Protein AF-A0AAN6C9N9-F1 (afdb_monomer_lite)

pLDDT: mean 73.53, std 11.93, range [35.84, 86.31]

Foldseek 3Di:
DDDPDPPPPDDQDLVNLVVVLVVLVVVLVVLVVVLVVLVVVLVVQVVDPDDPVVVVVSVVVNVVSVVVSVVSVVVSVVSVVVSLVNCVVVVPDDVVVSVVVVVVNVVVVVVVVVD

Radius of gyration: 20.54 Å; chains: 1; bounding box: 46×16×74 Å

Organism: Fusarium austroamericanum (NCBI:txid282268)

Structure (mmCIF, N/CA/C/O backbone):
data_AF-A0AAN6C9N9-F1
#
_entry.id   AF-A0AAN6C9N9-F1
#
loop_
_atom_site.group_PDB
_atom_site.id
_atom_site.type_symbol
_atom_site.label_atom_id
_atom_site.label_alt_id
_atom_site.label_comp_id
_atom_site.label_asym_id
_atom_site.label_entity_id
_atom_site.label_seq_id
_atom_site.pdbx_PDB_ins_code
_atom_site.Cartn_x
_atom_site.Cartn_y
_atom_site.Cartn_z
_atom_site.occupancy
_atom_site.B_iso_or_equiv
_atom_site.auth_seq_id
_atom_site.auth_comp_id
_atom_site.auth_asym_id
_atom_site.auth_atom_id
_atom_site.pdbx_PDB_model_num
ATOM 1 N N . MET A 1 1 ? 16.964 -2.676 -47.187 1.00 35.84 1 MET A N 1
ATOM 2 C CA . MET A 1 1 ? 16.474 -1.381 -46.673 1.00 35.84 1 MET A CA 1
ATOM 3 C C . MET A 1 1 ? 15.526 -1.687 -45.523 1.00 35.84 1 MET A C 1
ATOM 5 O O . MET A 1 1 ? 14.400 -2.085 -45.783 1.00 35.84 1 MET A O 1
ATOM 9 N N . ALA A 1 2 ? 16.005 -1.650 -44.278 1.00 37.44 2 ALA A N 1
ATOM 10 C CA . ALA A 1 2 ? 15.152 -1.849 -43.106 1.00 37.44 2 ALA A CA 1
ATOM 11 C C . ALA A 1 2 ? 14.451 -0.521 -42.780 1.00 37.44 2 ALA A C 1
ATOM 13 O O . ALA A 1 2 ? 15.101 0.523 -42.760 1.00 37.44 2 ALA A O 1
ATOM 14 N N . SER A 1 3 ? 13.129 -0.562 -42.614 1.00 37.28 3 SER A N 1
ATOM 15 C CA . SER A 1 3 ? 12.304 0.602 -42.273 1.00 37.28 3 SER A CA 1
ATOM 16 C C . SER A 1 3 ? 12.713 1.169 -40.902 1.00 37.28 3 SER A C 1
ATOM 18 O O . SER A 1 3 ? 12.852 0.380 -39.969 1.00 37.28 3 SER A O 1
ATOM 20 N N . PRO A 1 4 ? 12.881 2.496 -40.735 1.00 47.56 4 PRO A N 1
ATOM 21 C CA . PRO A 1 4 ? 13.338 3.103 -39.480 1.00 47.56 4 PRO A CA 1
ATOM 22 C C . PRO A 1 4 ? 12.224 3.301 -38.433 1.00 47.56 4 PRO A C 1
ATOM 24 O O . PRO A 1 4 ? 12.451 3.946 -37.416 1.00 47.56 4 PRO A O 1
ATOM 27 N N . PHE A 1 5 ? 11.030 2.745 -38.652 1.00 46.03 5 PHE A N 1
ATOM 28 C CA . PHE A 1 5 ? 9.903 2.833 -37.721 1.00 46.03 5 PHE A CA 1
ATOM 29 C C . PHE A 1 5 ? 9.314 1.444 -37.467 1.00 46.03 5 PHE A C 1
ATOM 31 O O . PHE A 1 5 ? 8.325 1.051 -38.082 1.00 46.03 5 PHE A O 1
ATOM 38 N N . THR A 1 6 ? 9.943 0.684 -36.573 1.00 45.62 6 THR A N 1
ATOM 39 C CA . THR A 1 6 ? 9.381 -0.560 -36.016 1.00 45.62 6 THR A CA 1
ATOM 40 C C . THR A 1 6 ? 9.429 -0.578 -34.491 1.00 45.62 6 THR A C 1
ATOM 42 O O . THR A 1 6 ? 9.497 -1.650 -33.903 1.00 45.62 6 THR A O 1
ATOM 45 N N . THR A 1 7 ? 9.406 0.577 -33.826 1.00 46.00 7 THR A N 1
ATOM 46 C CA . THR A 1 7 ? 8.984 0.623 -32.422 1.00 46.00 7 THR A CA 1
ATOM 47 C C . THR A 1 7 ? 7.456 0.650 -32.405 1.00 46.00 7 THR A C 1
ATOM 49 O O . THR A 1 7 ? 6.863 1.600 -32.928 1.00 46.00 7 THR A O 1
ATOM 52 N N . PRO A 1 8 ? 6.779 -0.384 -31.880 1.00 46.22 8 PRO A N 1
ATOM 53 C CA . PRO A 1 8 ? 5.330 -0.381 -31.793 1.00 46.22 8 PRO A CA 1
ATOM 54 C C . PRO A 1 8 ? 4.916 0.734 -30.838 1.00 46.22 8 PRO A C 1
ATOM 56 O O . PRO A 1 8 ? 5.290 0.750 -29.664 1.00 46.22 8 PRO A O 1
ATOM 59 N N . VAL A 1 9 ? 4.141 1.690 -31.345 1.00 45.19 9 VAL A N 1
ATOM 60 C CA . VAL A 1 9 ? 3.448 2.675 -30.513 1.00 45.19 9 VAL A CA 1
ATOM 61 C C . VAL A 1 9 ? 2.474 1.892 -29.630 1.00 45.19 9 VAL A C 1
ATOM 63 O O . VAL A 1 9 ? 1.423 1.459 -30.095 1.00 45.19 9 VAL A O 1
ATOM 66 N N . GLY A 1 10 ? 2.874 1.636 -28.383 1.00 51.25 10 GLY A N 1
ATOM 67 C CA . GLY A 1 10 ? 2.132 0.800 -27.438 1.00 51.25 10 GLY A CA 1
ATOM 68 C C . GLY A 1 10 ? 2.987 -0.138 -26.581 1.00 51.25 10 GLY A C 1
ATOM 69 O O . GLY A 1 10 ? 2.455 -0.693 -25.622 1.00 51.25 10 GLY A O 1
ATOM 70 N N . GLU A 1 11 ? 4.282 -0.310 -26.871 1.00 61.00 11 GLU A N 1
ATOM 71 C CA . GLU A 1 11 ? 5.161 -1.104 -26.003 1.00 61.00 11 GLU A CA 1
ATOM 72 C C . GLU A 1 11 ? 5.548 -0.322 -24.741 1.00 61.00 11 GLU A C 1
ATOM 74 O O . GLU A 1 11 ? 6.124 0.765 -24.790 1.00 61.00 11 GLU A O 1
ATOM 79 N N . GLU A 1 12 ? 5.182 -0.879 -23.586 1.00 69.56 12 GLU A N 1
ATOM 80 C CA . GLU A 1 12 ? 5.606 -0.398 -22.276 1.00 69.56 12 GLU A CA 1
ATOM 81 C C . GLU A 1 12 ? 7.134 -0.443 -22.174 1.00 69.56 12 GLU A C 1
ATOM 83 O O . GLU A 1 12 ? 7.715 -1.522 -22.227 1.00 69.56 12 GLU A O 1
ATOM 88 N N . THR A 1 13 ? 7.784 0.712 -22.007 1.00 76.62 13 THR A N 1
ATOM 89 C CA . THR A 1 13 ? 9.241 0.779 -21.819 1.00 76.62 13 THR A CA 1
ATOM 90 C C . THR A 1 13 ? 9.631 0.542 -20.361 1.00 76.62 13 THR A C 1
ATOM 92 O O . THR A 1 13 ? 8.839 0.765 -19.436 1.00 76.62 13 THR A O 1
ATOM 95 N N . ALA A 1 14 ? 10.889 0.162 -20.124 1.00 72.81 14 ALA A N 1
ATOM 96 C CA . ALA A 1 14 ? 11.413 0.000 -18.771 1.00 72.81 14 ALA A CA 1
ATOM 97 C C . ALA A 1 14 ? 11.318 1.307 -17.955 1.00 72.81 14 ALA A C 1
ATOM 99 O O . ALA A 1 14 ? 11.020 1.283 -16.762 1.00 72.81 14 ALA A O 1
ATOM 100 N N . GLU A 1 15 ? 11.491 2.466 -18.590 1.00 74.38 15 GLU A N 1
ATOM 101 C CA . GLU A 1 15 ? 11.326 3.772 -17.939 1.00 74.38 15 GLU A CA 1
ATOM 102 C C . GLU A 1 15 ? 9.870 4.037 -17.526 1.00 74.38 15 GLU A C 1
ATOM 104 O O . GLU A 1 15 ? 9.616 4.510 -16.416 1.00 74.38 15 GLU A O 1
ATOM 109 N N . MET A 1 16 ? 8.899 3.672 -18.371 1.00 80.12 16 MET A N 1
ATOM 110 C CA . MET A 1 16 ? 7.476 3.778 -18.038 1.00 80.12 16 MET A CA 1
ATOM 111 C C . MET A 1 16 ? 7.089 2.856 -16.879 1.00 80.12 16 MET A C 1
ATOM 113 O O . MET A 1 16 ? 6.340 3.268 -15.991 1.00 80.12 16 MET A O 1
ATOM 117 N N . LEU A 1 17 ? 7.603 1.624 -16.857 1.00 76.44 17 LEU A N 1
ATOM 118 C CA . LEU A 1 17 ? 7.384 0.695 -15.746 1.00 76.44 17 LEU A CA 1
ATOM 119 C C . LEU A 1 17 ? 8.012 1.214 -14.446 1.00 76.44 17 LEU A C 1
ATOM 121 O O . LEU A 1 17 ? 7.361 1.181 -13.404 1.00 76.44 17 LEU A O 1
ATOM 125 N N . HIS A 1 18 ? 9.220 1.776 -14.508 1.00 75.44 18 HIS A N 1
ATOM 126 C CA . HIS A 1 18 ? 9.874 2.400 -13.357 1.00 75.44 18 HIS A CA 1
ATOM 127 C C . HIS A 1 18 ? 9.075 3.595 -12.811 1.00 75.44 18 HIS A C 1
ATOM 129 O O . HIS A 1 18 ? 8.894 3.737 -11.602 1.00 75.44 18 HIS A O 1
ATOM 135 N N . MET A 1 19 ? 8.524 4.437 -13.690 1.00 80.75 19 MET A N 1
ATOM 136 C CA . MET A 1 19 ? 7.652 5.540 -13.281 1.00 80.75 19 MET A CA 1
ATOM 137 C C . MET A 1 19 ? 6.360 5.035 -12.617 1.00 80.75 19 MET A C 1
ATOM 139 O O . MET A 1 19 ? 5.944 5.581 -11.594 1.00 80.75 19 MET A O 1
ATOM 143 N N . LYS A 1 20 ? 5.745 3.966 -13.143 1.00 80.81 20 LYS A N 1
ATOM 144 C CA . LYS A 1 20 ? 4.570 3.326 -12.522 1.00 80.81 20 LYS A CA 1
ATOM 145 C C . LYS A 1 20 ? 4.889 2.742 -11.146 1.00 80.81 20 LYS A C 1
ATOM 147 O O . LYS A 1 20 ? 4.088 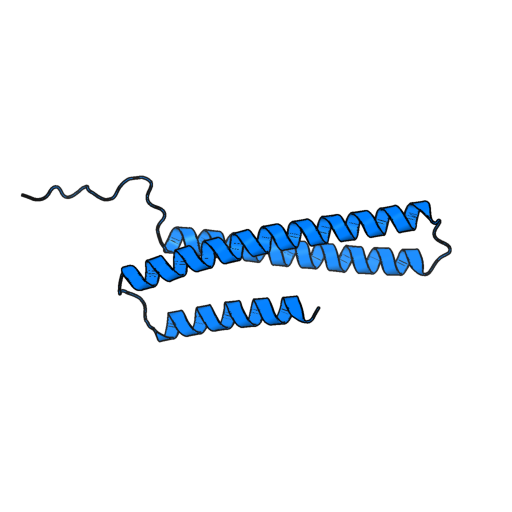2.910 -10.228 1.00 80.81 20 LYS A O 1
ATOM 152 N N . LEU A 1 21 ? 6.056 2.117 -10.991 1.00 78.56 21 LEU A N 1
ATOM 153 C CA . LEU A 1 21 ? 6.542 1.595 -9.712 1.00 78.56 21 LEU A CA 1
ATOM 154 C C . LEU A 1 21 ? 6.700 2.705 -8.671 1.00 78.56 21 LEU A C 1
ATOM 156 O O . LEU A 1 21 ? 6.209 2.561 -7.555 1.00 78.56 21 LEU A O 1
ATOM 160 N N . ASN A 1 22 ? 7.297 3.839 -9.043 1.00 78.38 22 ASN A N 1
ATOM 161 C CA . ASN A 1 22 ? 7.442 4.978 -8.133 1.00 78.38 22 ASN A CA 1
ATOM 162 C C . ASN A 1 22 ? 6.085 5.538 -7.688 1.00 78.38 22 ASN A C 1
ATOM 164 O O . ASN A 1 22 ? 5.872 5.754 -6.497 1.00 78.38 22 ASN A O 1
ATOM 168 N N . LEU A 1 23 ? 5.139 5.694 -8.618 1.00 84.69 23 LEU A N 1
ATOM 169 C CA . LEU A 1 23 ? 3.786 6.161 -8.299 1.00 84.69 23 LEU A CA 1
ATOM 170 C C . LEU A 1 23 ? 3.029 5.192 -7.379 1.00 84.69 23 LEU A C 1
ATOM 172 O O . LEU A 1 23 ? 2.266 5.626 -6.515 1.00 84.69 23 LEU A O 1
ATOM 176 N N . LEU A 1 24 ? 3.204 3.880 -7.561 1.00 78.62 24 LEU A N 1
ATOM 177 C CA . LEU A 1 24 ? 2.618 2.886 -6.659 1.00 78.62 24 LEU A CA 1
ATOM 178 C C . LEU A 1 24 ? 3.276 2.919 -5.282 1.00 78.62 24 LEU A C 1
ATOM 180 O O . LEU A 1 24 ? 2.557 2.873 -4.288 1.00 78.62 24 LEU A O 1
ATOM 184 N N . ASN A 1 25 ? 4.599 3.069 -5.215 1.00 78.88 25 ASN A N 1
ATOM 185 C CA . ASN A 1 25 ? 5.323 3.186 -3.953 1.00 78.88 25 ASN A CA 1
ATOM 186 C C . ASN A 1 25 ? 4.855 4.411 -3.144 1.00 78.88 25 ASN A C 1
ATOM 188 O O . ASN A 1 25 ? 4.540 4.298 -1.963 1.00 78.88 25 ASN A O 1
ATOM 192 N N . GLU A 1 26 ? 4.698 5.571 -3.789 1.00 83.94 26 GLU A N 1
ATOM 193 C CA . GLU A 1 26 ? 4.154 6.776 -3.145 1.00 83.94 26 GLU A CA 1
ATOM 194 C C . GLU A 1 26 ? 2.733 6.561 -2.605 1.00 83.94 26 GLU A C 1
ATOM 196 O O . GLU A 1 26 ? 2.424 6.946 -1.474 1.00 83.94 26 GLU A O 1
ATOM 201 N N . LYS A 1 27 ? 1.865 5.903 -3.385 1.00 85.19 27 LYS A N 1
ATOM 202 C CA . LYS A 1 27 ? 0.512 5.544 -2.933 1.00 85.19 27 LYS A CA 1
ATOM 203 C C . LYS A 1 27 ? 0.547 4.586 -1.751 1.00 85.19 27 LYS A C 1
ATOM 205 O O . LYS A 1 27 ? -0.269 4.732 -0.845 1.00 85.19 27 LYS A O 1
ATOM 210 N N . LEU A 1 28 ? 1.457 3.619 -1.759 1.00 80.31 28 LEU A N 1
ATOM 211 C CA . LEU A 1 28 ? 1.602 2.636 -0.695 1.00 80.31 28 LEU A CA 1
ATOM 212 C C . LEU A 1 28 ? 2.026 3.329 0.607 1.00 80.31 28 LEU A C 1
ATOM 214 O O . LEU A 1 28 ? 1.329 3.196 1.611 1.00 80.31 28 LEU A O 1
ATOM 218 N N . ILE A 1 29 ? 3.050 4.186 0.557 1.00 81.44 29 ILE A N 1
ATOM 219 C CA . ILE A 1 29 ? 3.488 5.020 1.689 1.00 81.44 29 ILE A CA 1
ATOM 220 C C . ILE A 1 29 ? 2.335 5.879 2.229 1.00 81.44 29 ILE A C 1
ATOM 222 O O . ILE A 1 29 ? 2.153 6.004 3.441 1.00 81.44 29 ILE A O 1
ATOM 226 N N . GLN A 1 30 ? 1.529 6.475 1.345 1.00 86.12 30 GLN A N 1
ATOM 227 C CA . GLN A 1 30 ? 0.379 7.277 1.761 1.00 86.12 30 GLN A CA 1
ATOM 228 C C . GLN A 1 30 ? -0.688 6.426 2.468 1.00 86.12 30 GLN A C 1
ATOM 230 O O . GLN A 1 30 ? -1.219 6.837 3.499 1.00 86.12 30 GLN A O 1
ATOM 235 N N . ARG A 1 31 ? -0.976 5.223 1.959 1.00 80.31 31 ARG A N 1
ATOM 236 C CA . ARG A 1 31 ? -1.938 4.299 2.581 1.00 80.31 31 ARG A CA 1
ATOM 237 C C . ARG A 1 31 ? -1.443 3.752 3.916 1.00 80.31 31 ARG A C 1
ATOM 239 O O . ARG A 1 31 ? -2.247 3.609 4.830 1.00 80.31 31 ARG A O 1
ATOM 246 N N . GLU A 1 32 ? -0.146 3.504 4.062 1.00 82.31 32 GLU A N 1
ATOM 247 C CA . GLU A 1 32 ? 0.456 3.118 5.344 1.00 82.31 32 GLU A CA 1
ATOM 248 C C . GLU A 1 32 ? 0.315 4.220 6.403 1.00 82.31 32 GLU A C 1
ATOM 250 O O . GLU A 1 32 ? -0.012 3.928 7.556 1.00 82.31 32 GLU A O 1
ATOM 255 N N . LYS A 1 33 ? 0.498 5.492 6.022 1.00 84.38 33 LYS A N 1
ATOM 256 C CA . LYS A 1 33 ? 0.259 6.632 6.925 1.00 84.38 33 LYS A CA 1
ATOM 257 C C . LYS A 1 33 ? -1.200 6.707 7.360 1.00 84.38 33 LYS A C 1
ATOM 259 O O . LYS A 1 33 ? -1.464 6.768 8.556 1.00 84.38 33 LYS A O 1
ATOM 264 N N . GLU A 1 34 ? -2.133 6.620 6.413 1.00 83.00 34 GLU A N 1
ATOM 265 C CA . GLU A 1 34 ? -3.573 6.600 6.708 1.00 83.00 34 GLU A CA 1
ATOM 266 C C . GLU A 1 34 ? -3.949 5.446 7.649 1.00 83.00 34 GLU A C 1
ATOM 268 O O . GLU A 1 34 ? -4.754 5.624 8.562 1.00 83.00 34 GLU A O 1
ATOM 273 N N . LEU A 1 35 ? -3.359 4.262 7.459 1.00 80.25 35 LEU A N 1
ATOM 274 C CA . LEU A 1 35 ? -3.617 3.101 8.312 1.00 80.25 35 LEU A CA 1
ATOM 275 C C . LEU A 1 35 ? -3.040 3.302 9.718 1.00 80.25 35 LEU A C 1
ATOM 277 O O . LEU A 1 35 ? -3.695 2.963 10.702 1.00 80.25 35 LEU A O 1
ATOM 281 N N . THR A 1 36 ? -1.863 3.919 9.821 1.00 79.56 36 THR A N 1
ATOM 282 C CA . THR A 1 36 ? -1.245 4.290 11.104 1.00 79.56 36 THR A CA 1
ATOM 283 C C . THR A 1 36 ? -2.103 5.306 11.864 1.00 79.56 36 THR A C 1
ATOM 285 O O . THR A 1 36 ? -2.339 5.149 13.062 1.00 79.56 36 THR A O 1
ATOM 288 N N . GLU A 1 37 ? -2.625 6.320 11.171 1.00 83.38 37 GLU A N 1
ATOM 289 C CA . GLU A 1 37 ? -3.545 7.309 11.741 1.00 83.38 37 GLU A CA 1
ATOM 290 C C . GLU A 1 37 ? -4.858 6.661 12.194 1.00 83.38 37 GLU A C 1
ATOM 292 O O . GLU A 1 37 ? -5.313 6.908 13.311 1.00 83.38 37 GLU A O 1
ATOM 297 N N . LEU A 1 38 ? -5.432 5.775 11.374 1.00 80.25 38 LEU A N 1
ATOM 298 C CA . LEU A 1 38 ? -6.633 5.020 11.726 1.00 80.25 38 LEU A CA 1
ATOM 299 C C . LEU A 1 38 ? -6.394 4.157 12.972 1.00 80.25 38 LEU A C 1
ATOM 301 O O . LEU A 1 38 ? -7.219 4.160 13.882 1.00 80.25 38 LEU A O 1
ATOM 305 N N . ALA A 1 39 ? -5.263 3.453 13.044 1.00 80.25 39 ALA A N 1
ATOM 306 C CA . ALA A 1 39 ? -4.904 2.627 14.192 1.00 80.25 39 ALA A CA 1
ATOM 307 C C . ALA A 1 39 ? -4.766 3.462 15.476 1.00 80.25 39 ALA A C 1
ATOM 309 O O . ALA A 1 39 ? -5.284 3.068 16.523 1.00 80.25 39 ALA A O 1
ATOM 310 N N . ALA A 1 40 ? -4.141 4.641 15.397 1.00 77.69 40 ALA A N 1
ATOM 311 C CA . ALA A 1 40 ? -4.038 5.567 16.523 1.00 77.69 40 ALA A CA 1
ATOM 312 C C . ALA A 1 40 ? -5.414 6.098 16.970 1.00 77.69 40 ALA A C 1
ATOM 314 O O . ALA A 1 40 ? -5.696 6.175 18.169 1.00 77.69 40 ALA A O 1
ATOM 315 N N . ASP A 1 41 ? -6.295 6.422 16.020 1.00 79.25 41 ASP A N 1
ATOM 316 C CA . ASP A 1 41 ? -7.639 6.934 16.301 1.00 79.25 41 ASP A CA 1
ATOM 317 C C . ASP A 1 41 ? -8.550 5.851 16.911 1.00 79.25 41 ASP A C 1
ATOM 319 O O . ASP A 1 41 ? -9.307 6.110 17.852 1.00 79.25 41 ASP A O 1
ATOM 323 N N . VAL A 1 42 ? -8.416 4.604 16.445 1.00 75.25 42 VAL A N 1
ATOM 324 C CA . VAL A 1 42 ? -9.059 3.420 17.033 1.00 75.25 42 VAL A CA 1
ATOM 325 C C . VAL A 1 42 ? -8.549 3.167 18.448 1.00 75.25 42 VAL A C 1
ATOM 327 O O . VAL A 1 42 ? -9.365 3.006 19.352 1.00 75.25 42 VAL A O 1
ATOM 330 N N . ALA A 1 43 ? -7.233 3.195 18.677 1.00 75.06 43 ALA A N 1
ATOM 331 C CA . ALA A 1 43 ? -6.653 3.020 20.009 1.00 75.06 43 ALA A CA 1
ATOM 332 C C . ALA A 1 43 ? -7.153 4.089 20.997 1.00 75.06 43 ALA A C 1
ATOM 334 O O . ALA A 1 43 ? -7.527 3.771 22.126 1.00 75.06 43 ALA A O 1
ATOM 335 N N . LYS A 1 44 ? -7.244 5.351 20.555 1.00 75.62 44 LYS A N 1
ATOM 336 C CA . LYS A 1 44 ? -7.784 6.458 21.357 1.00 75.62 44 LYS A CA 1
ATOM 337 C C . LYS A 1 44 ? -9.263 6.267 21.699 1.00 75.62 44 LYS A C 1
ATOM 339 O O . LYS A 1 44 ? -9.668 6.576 22.816 1.00 75.62 44 LYS A O 1
ATOM 344 N N . LYS A 1 45 ? -10.070 5.767 20.758 1.00 69.88 45 LYS A N 1
ATOM 345 C CA . LYS A 1 45 ? -11.495 5.483 20.986 1.00 69.88 45 LYS A CA 1
ATOM 346 C C . LYS A 1 45 ? -11.680 4.286 21.915 1.00 69.88 45 LYS A C 1
ATOM 348 O O . LYS A 1 45 ? -12.442 4.403 22.867 1.00 69.88 45 LYS A O 1
ATOM 353 N N . LEU A 1 46 ? -10.944 3.193 21.696 1.00 65.00 46 LEU A N 1
ATOM 354 C CA . LEU A 1 46 ? -10.970 1.972 22.517 1.00 65.00 46 LEU A CA 1
ATOM 355 C C . LEU A 1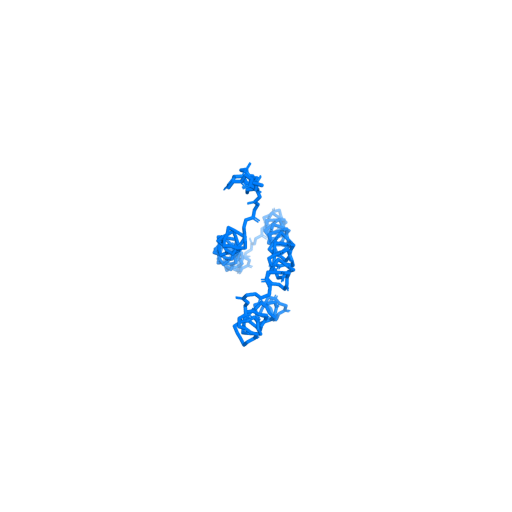 46 ? -10.483 2.180 23.959 1.00 65.00 46 LEU A C 1
ATOM 357 O O . LEU A 1 46 ? -10.831 1.383 24.823 1.00 65.00 46 LEU A O 1
ATOM 361 N N . ALA A 1 47 ? -9.723 3.243 24.243 1.00 63.44 47 ALA A N 1
ATOM 362 C CA . ALA A 1 47 ? -9.386 3.640 25.613 1.00 63.44 47 ALA A CA 1
ATOM 363 C C . ALA A 1 47 ? -10.608 4.131 26.429 1.00 63.44 47 ALA A C 1
ATOM 365 O O . ALA A 1 47 ? -10.509 4.288 27.645 1.00 63.44 47 ALA A O 1
ATOM 366 N N . GLY A 1 48 ? -11.756 4.372 25.781 1.00 64.62 48 GLY A N 1
ATOM 367 C CA . GLY A 1 48 ? -13.056 4.592 26.421 1.00 64.62 48 GLY A CA 1
ATOM 368 C C . GLY A 1 48 ? -13.983 3.371 26.326 1.00 64.62 48 GLY A C 1
ATOM 369 O O . GLY A 1 48 ? -13.681 2.382 25.665 1.00 64.62 48 GLY A O 1
ATOM 370 N N . ASN A 1 49 ? -15.164 3.445 26.948 1.00 69.56 49 ASN A N 1
ATOM 371 C CA . ASN A 1 49 ? -16.202 2.415 26.807 1.00 69.56 49 ASN A CA 1
ATOM 372 C C . ASN A 1 49 ? -16.848 2.487 25.411 1.00 69.56 49 ASN A C 1
ATOM 374 O O . ASN A 1 49 ? -17.873 3.142 25.218 1.00 69.56 49 ASN A O 1
ATOM 378 N N . VAL A 1 50 ? -16.232 1.837 24.424 1.00 69.88 50 VAL A N 1
ATOM 379 C CA . VAL A 1 50 ? -16.752 1.729 23.053 1.00 69.88 50 VAL A CA 1
ATOM 380 C C . VAL A 1 50 ? -17.788 0.612 22.976 1.00 69.88 50 VAL A C 1
ATOM 382 O O . VAL A 1 50 ? -17.593 -0.472 23.523 1.00 69.88 50 VAL A O 1
ATOM 385 N N . SER A 1 51 ? -18.900 0.859 22.283 1.00 79.50 51 SER A N 1
ATOM 386 C CA . SER A 1 51 ? -19.895 -0.185 22.035 1.00 79.50 51 SER A CA 1
ATOM 387 C C . SER A 1 51 ? -19.335 -1.269 21.107 1.00 79.50 51 SER A C 1
ATOM 389 O O . SER A 1 51 ? -18.522 -0.995 20.224 1.00 79.50 51 SER A O 1
ATOM 391 N N . ILE A 1 52 ? -19.816 -2.505 21.259 1.00 81.56 52 ILE A N 1
ATOM 392 C CA . ILE A 1 52 ? -19.417 -3.642 20.409 1.00 81.56 52 ILE A CA 1
ATOM 393 C C . ILE A 1 52 ? -19.595 -3.303 18.916 1.00 81.56 52 ILE A C 1
ATOM 395 O O . ILE A 1 52 ? -18.695 -3.539 18.118 1.00 81.56 52 ILE A O 1
ATOM 399 N N . ALA A 1 53 ? -20.691 -2.624 18.561 1.00 83.38 53 ALA A N 1
ATOM 400 C CA . ALA A 1 53 ? -20.987 -2.220 17.185 1.00 83.38 53 ALA A CA 1
ATOM 401 C C . ALA A 1 53 ? -20.017 -1.174 16.599 1.00 83.38 53 ALA A C 1
ATOM 403 O O . ALA A 1 53 ? -19.885 -1.065 15.379 1.00 83.38 53 ALA A O 1
ATOM 404 N N . GLU A 1 54 ? -19.384 -0.338 17.426 1.00 80.44 54 GLU A N 1
ATOM 405 C CA . GLU A 1 54 ? -18.342 0.582 16.950 1.00 80.44 54 GLU A CA 1
ATOM 406 C C . GLU A 1 54 ? -16.995 -0.139 16.838 1.00 80.44 54 GLU A C 1
ATOM 408 O O . GLU A 1 54 ? -16.264 0.087 15.876 1.00 80.44 54 GLU A O 1
ATOM 413 N N . ARG A 1 55 ? -16.703 -1.081 17.741 1.00 77.94 55 ARG A N 1
ATOM 414 C CA . ARG A 1 55 ? -15.517 -1.937 17.637 1.00 77.94 55 ARG A CA 1
ATOM 415 C C . ARG A 1 55 ? -15.521 -2.769 16.348 1.00 77.94 55 ARG A C 1
ATOM 417 O O . ARG A 1 55 ? -14.546 -2.718 15.605 1.00 77.94 55 ARG A O 1
ATOM 424 N N . GLU A 1 56 ? -16.622 -3.453 16.042 1.00 83.56 56 GLU A N 1
ATOM 425 C CA . GLU A 1 56 ? -16.778 -4.240 14.806 1.00 83.56 56 GLU A CA 1
ATOM 426 C C . GLU A 1 56 ? -16.598 -3.377 13.546 1.00 83.56 56 GLU A C 1
ATOM 428 O O . GLU A 1 56 ? -15.942 -3.783 12.587 1.00 83.56 56 GLU A O 1
ATOM 433 N N . ARG A 1 57 ? -17.114 -2.138 13.557 1.00 84.88 57 ARG A N 1
ATOM 434 C CA . ARG A 1 57 ? -16.929 -1.191 12.446 1.00 84.88 57 ARG A CA 1
ATOM 435 C C . ARG A 1 57 ? -15.468 -0.805 12.237 1.00 84.88 57 ARG A C 1
ATOM 437 O O . ARG A 1 57 ? -15.041 -0.673 11.091 1.00 84.88 57 ARG A O 1
ATOM 444 N N . GLN A 1 58 ? -14.710 -0.601 13.311 1.00 80.38 58 GLN A N 1
ATOM 445 C CA . GLN A 1 58 ? -13.288 -0.268 13.214 1.00 80.38 58 GLN A CA 1
ATOM 446 C C . GLN A 1 58 ? -12.448 -1.471 12.768 1.00 80.38 58 GLN A C 1
ATOM 448 O O . GLN A 1 58 ? -11.584 -1.316 11.907 1.00 80.38 58 GLN A O 1
ATOM 453 N N . GLU A 1 59 ? -12.745 -2.670 13.275 1.00 82.25 59 GLU A N 1
ATOM 454 C CA . GLU A 1 59 ? -12.097 -3.914 12.836 1.00 82.25 59 GLU A CA 1
ATOM 455 C C . GLU A 1 59 ? -12.336 -4.169 11.337 1.00 82.25 59 GLU A C 1
ATOM 457 O O . GLU A 1 59 ? -11.388 -4.462 10.605 1.00 82.25 59 GLU A O 1
ATOM 462 N N . GLN A 1 60 ? -13.560 -3.948 10.841 1.00 86.31 60 GLN A N 1
ATOM 463 C CA . GLN A 1 60 ? -13.859 -4.056 9.410 1.00 86.31 60 GLN A CA 1
ATOM 464 C C . GLN A 1 60 ? -13.072 -3.032 8.578 1.00 86.31 60 GLN A C 1
ATOM 466 O O . GLN A 1 60 ? -12.468 -3.391 7.570 1.00 86.31 60 GLN A O 1
ATOM 471 N N . ARG A 1 61 ? -13.017 -1.764 9.010 1.00 83.19 61 ARG A N 1
ATOM 472 C CA . ARG A 1 61 ? -12.252 -0.716 8.305 1.00 83.19 61 ARG A CA 1
ATOM 473 C C . ARG A 1 61 ? -10.762 -1.033 8.234 1.00 83.19 61 ARG A C 1
ATOM 475 O O . ARG A 1 61 ? -10.153 -0.824 7.184 1.00 83.19 61 ARG A O 1
ATOM 482 N N . ALA A 1 62 ? -10.187 -1.533 9.327 1.00 77.44 62 ALA A N 1
ATOM 483 C CA . ALA A 1 62 ? -8.796 -1.966 9.367 1.00 77.44 62 ALA A CA 1
ATOM 484 C C . ALA A 1 62 ? -8.563 -3.150 8.415 1.00 77.44 62 ALA A C 1
ATOM 486 O O . ALA A 1 62 ? -7.626 -3.120 7.620 1.00 77.44 62 ALA A O 1
ATOM 487 N N . SER A 1 63 ? -9.456 -4.145 8.423 1.00 81.19 63 SER A N 1
ATOM 488 C CA . SER A 1 63 ? -9.411 -5.285 7.498 1.00 81.19 63 SER A CA 1
ATOM 489 C C . SER A 1 63 ? -9.451 -4.842 6.027 1.00 81.19 63 SER A C 1
ATOM 491 O O . SER A 1 63 ? -8.603 -5.250 5.229 1.00 81.19 63 SER A O 1
ATOM 493 N N . ASP A 1 64 ? -10.359 -3.928 5.674 1.00 85.00 64 ASP A N 1
ATOM 494 C CA . ASP A 1 64 ? -10.485 -3.385 4.315 1.00 85.00 64 ASP A CA 1
ATOM 495 C C . ASP A 1 64 ? -9.249 -2.572 3.893 1.00 85.00 64 ASP A C 1
ATOM 497 O O . ASP A 1 64 ? -8.842 -2.583 2.727 1.00 85.00 64 ASP A O 1
ATOM 501 N N . ALA A 1 65 ? -8.644 -1.825 4.821 1.00 78.88 65 ALA A N 1
ATOM 502 C CA . ALA A 1 65 ? -7.401 -1.096 4.575 1.00 78.88 65 ALA A CA 1
ATOM 503 C C . ALA A 1 65 ? -6.233 -2.065 4.321 1.00 78.88 65 ALA A C 1
ATOM 505 O O . ALA A 1 65 ? -5.538 -1.931 3.312 1.00 78.88 65 ALA A O 1
ATOM 506 N N . CYS A 1 66 ? -6.093 -3.102 5.151 1.00 78.56 66 CYS A N 1
ATOM 507 C CA . CYS A 1 66 ? -5.110 -4.169 4.966 1.00 78.56 66 CYS A CA 1
ATOM 508 C C . CYS A 1 66 ? -5.286 -4.891 3.624 1.00 78.56 66 CYS A C 1
ATOM 510 O O . CYS A 1 66 ? -4.304 -5.172 2.939 1.00 78.56 66 CYS A O 1
ATOM 512 N N . HIS A 1 67 ? -6.525 -5.181 3.219 1.00 84.69 67 HIS A N 1
ATOM 513 C CA . HIS A 1 67 ? -6.788 -5.827 1.935 1.00 84.69 67 HIS A CA 1
ATOM 514 C C . HIS A 1 67 ? -6.329 -4.957 0.757 1.00 84.69 67 HIS A C 1
ATOM 516 O O . HIS A 1 67 ? -5.645 -5.449 -0.138 1.00 84.69 67 HIS A O 1
ATOM 522 N N . ARG A 1 68 ? -6.628 -3.651 0.791 1.00 84.00 68 ARG A N 1
ATOM 523 C CA . ARG A 1 68 ? -6.191 -2.698 -0.241 1.00 84.00 68 ARG A CA 1
ATOM 524 C C . ARG A 1 68 ? -4.673 -2.595 -0.343 1.00 84.00 68 ARG A C 1
ATOM 526 O O . ARG A 1 68 ? -4.157 -2.587 -1.457 1.00 84.00 68 ARG A O 1
ATOM 533 N N . ILE A 1 69 ? -3.969 -2.558 0.788 1.00 81.75 69 ILE A N 1
ATOM 534 C CA . ILE A 1 69 ? -2.499 -2.530 0.800 1.00 81.75 69 ILE A CA 1
ATOM 535 C C . ILE A 1 69 ? -1.934 -3.787 0.138 1.00 81.75 69 ILE A C 1
ATOM 537 O O . ILE A 1 69 ? -1.097 -3.668 -0.752 1.00 81.75 69 ILE A O 1
ATOM 541 N N . ARG A 1 70 ? -2.450 -4.977 0.475 1.00 80.75 70 ARG A N 1
ATOM 542 C CA . ARG A 1 70 ? -1.996 -6.233 -0.148 1.00 80.75 70 ARG A CA 1
ATOM 543 C C . ARG A 1 70 ? -2.229 -6.272 -1.655 1.00 80.75 70 ARG A C 1
ATOM 545 O O . ARG A 1 70 ? -1.412 -6.831 -2.379 1.00 80.75 70 ARG A O 1
ATOM 552 N N . THR A 1 71 ? -3.332 -5.705 -2.138 1.00 85.88 71 THR A N 1
ATOM 553 C CA . THR A 1 71 ? -3.589 -5.612 -3.581 1.00 85.88 71 THR A CA 1
ATOM 554 C C . THR A 1 71 ? -2.563 -4.710 -4.265 1.00 85.88 71 THR A C 1
ATOM 556 O O . THR A 1 71 ? -1.969 -5.122 -5.255 1.00 85.88 71 THR A O 1
ATOM 559 N N . ILE A 1 72 ? -2.282 -3.534 -3.694 1.00 81.06 72 ILE A N 1
ATOM 560 C CA . ILE A 1 72 ? -1.273 -2.602 -4.225 1.00 81.06 72 ILE A CA 1
ATOM 561 C C . ILE A 1 72 ? 0.127 -3.235 -4.203 1.00 81.06 72 ILE A C 1
ATOM 563 O O . ILE A 1 72 ? 0.870 -3.094 -5.169 1.00 81.06 72 ILE A O 1
ATOM 567 N N . GLN A 1 73 ? 0.475 -3.966 -3.139 1.00 77.81 73 GLN A N 1
ATOM 568 C CA . GLN A 1 73 ? 1.741 -4.704 -3.040 1.00 77.81 73 GLN A CA 1
ATOM 569 C C . GLN A 1 73 ? 1.888 -5.736 -4.160 1.00 77.81 73 GLN A C 1
ATOM 571 O O . GLN A 1 73 ? 2.922 -5.783 -4.814 1.00 77.81 73 GLN A O 1
ATOM 576 N N . ARG A 1 74 ? 0.840 -6.520 -4.440 1.00 83.25 74 ARG A N 1
ATOM 577 C CA . ARG A 1 74 ? 0.871 -7.496 -5.541 1.00 83.25 74 ARG A CA 1
ATOM 578 C C . ARG A 1 74 ? 1.057 -6.827 -6.899 1.00 83.25 74 ARG A C 1
ATOM 580 O O . ARG A 1 74 ? 1.863 -7.292 -7.694 1.00 83.25 74 ARG A O 1
ATOM 587 N N . GLU A 1 75 ? 0.343 -5.733 -7.154 1.00 84.12 75 GLU A N 1
ATOM 588 C CA . GLU A 1 75 ? 0.501 -4.966 -8.395 1.00 84.12 75 GLU A CA 1
ATOM 589 C C . GLU A 1 75 ? 1.921 -4.399 -8.533 1.00 84.12 75 GLU A C 1
ATOM 591 O O . GLU A 1 75 ? 2.509 -4.445 -9.616 1.00 84.12 75 GLU A O 1
ATOM 596 N N . TYR A 1 76 ? 2.490 -3.900 -7.433 1.00 80.81 76 TYR A N 1
ATOM 597 C CA . TYR A 1 76 ? 3.872 -3.436 -7.385 1.00 80.81 76 TYR A CA 1
ATOM 598 C C . TYR A 1 76 ? 4.856 -4.571 -7.698 1.00 80.81 76 TYR A C 1
ATOM 600 O O . TYR A 1 76 ? 5.699 -4.414 -8.580 1.00 80.81 76 TYR A O 1
ATOM 608 N N . ASP A 1 77 ? 4.709 -5.732 -7.056 1.00 79.50 77 ASP A N 1
ATOM 609 C CA . ASP A 1 77 ? 5.564 -6.903 -7.278 1.00 79.50 77 ASP A CA 1
ATOM 610 C C . ASP A 1 77 ? 5.495 -7.398 -8.728 1.00 79.50 77 ASP A C 1
ATOM 612 O O . ASP A 1 77 ? 6.518 -7.706 -9.344 1.00 79.50 77 ASP A O 1
ATOM 616 N N . GLU A 1 78 ? 4.300 -7.446 -9.314 1.00 85.69 78 GLU A N 1
ATOM 617 C CA . GLU A 1 78 ? 4.114 -7.842 -10.709 1.00 85.69 78 GLU A CA 1
ATOM 618 C C . GLU A 1 78 ? 4.813 -6.879 -11.677 1.00 85.69 78 GLU A C 1
ATOM 620 O O . GLU A 1 78 ? 5.507 -7.316 -12.604 1.00 85.69 78 GLU A O 1
ATOM 625 N N . LEU A 1 79 ? 4.669 -5.569 -11.457 1.00 81.50 79 LEU A N 1
ATOM 626 C CA . LEU A 1 79 ? 5.337 -4.547 -12.264 1.00 81.50 79 LEU A CA 1
ATOM 627 C C . LEU A 1 79 ? 6.853 -4.580 -12.074 1.00 81.50 79 LEU A C 1
ATOM 629 O O . LEU A 1 79 ? 7.589 -4.427 -13.050 1.00 81.50 79 LEU A O 1
ATOM 633 N N . TRP A 1 80 ? 7.318 -4.851 -10.856 1.00 81.31 80 TRP A N 1
ATOM 634 C CA . TRP A 1 80 ? 8.733 -4.993 -10.542 1.00 81.31 80 TRP A CA 1
ATOM 635 C C . TRP A 1 80 ? 9.350 -6.151 -11.315 1.00 81.31 80 TRP A C 1
ATOM 637 O O . TRP A 1 80 ? 10.371 -5.989 -11.980 1.00 81.31 80 TRP A O 1
ATOM 647 N N . GLN A 1 81 ? 8.696 -7.314 -11.295 1.00 82.31 81 GLN A N 1
ATOM 648 C CA . GLN A 1 81 ? 9.153 -8.496 -12.022 1.00 82.31 81 GLN A CA 1
ATOM 649 C C . GLN A 1 81 ? 9.189 -8.261 -13.537 1.00 82.31 81 GLN A C 1
ATOM 651 O O . GLN A 1 81 ? 10.123 -8.705 -14.209 1.00 82.31 81 GLN A O 1
ATOM 656 N N . ARG A 1 82 ? 8.195 -7.554 -14.090 1.00 83.31 82 ARG A N 1
ATOM 657 C CA . ARG A 1 82 ? 8.172 -7.187 -15.516 1.00 83.31 82 ARG A CA 1
ATOM 658 C C . ARG A 1 82 ? 9.309 -6.240 -15.875 1.00 83.31 82 ARG A C 1
ATOM 660 O O . ARG A 1 82 ? 10.035 -6.508 -16.829 1.00 83.31 82 ARG A O 1
ATOM 667 N N . TRP A 1 83 ? 9.489 -5.180 -15.092 1.00 81.75 83 TRP A N 1
ATOM 668 C CA . TRP A 1 83 ? 10.567 -4.214 -15.277 1.00 81.75 83 TRP A CA 1
ATOM 669 C C . TRP A 1 83 ? 11.940 -4.886 -15.210 1.00 81.75 83 TRP A C 1
ATOM 671 O O . TRP A 1 83 ? 12.762 -4.723 -16.107 1.00 81.75 83 TRP A O 1
ATOM 681 N N . TYR A 1 84 ? 12.151 -5.721 -14.193 1.00 79.69 84 TYR A N 1
ATOM 682 C CA . TYR A 1 84 ? 13.399 -6.445 -13.986 1.00 79.69 84 TYR A CA 1
ATOM 683 C C . TYR A 1 84 ? 13.741 -7.373 -15.160 1.00 79.69 84 TYR A C 1
ATOM 685 O O . TYR A 1 84 ? 14.879 -7.390 -15.628 1.00 79.69 84 TYR A O 1
ATOM 693 N N . LYS A 1 85 ? 12.753 -8.108 -15.688 1.00 83.06 85 LYS A N 1
ATOM 694 C CA . 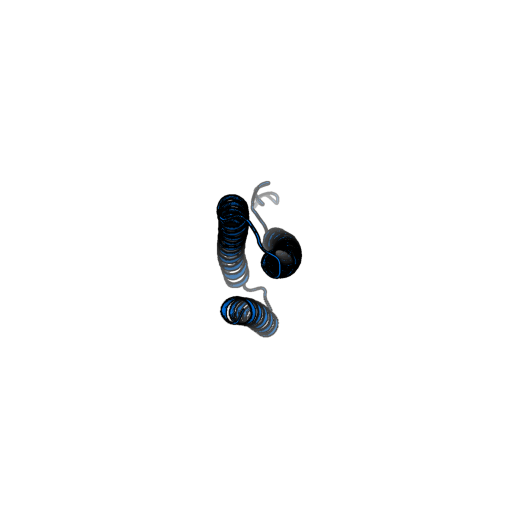LYS A 1 85 ? 12.937 -8.947 -16.884 1.00 83.06 85 LYS A CA 1
ATOM 695 C C . LYS A 1 85 ? 13.311 -8.125 -18.114 1.00 83.06 85 LYS A C 1
ATOM 697 O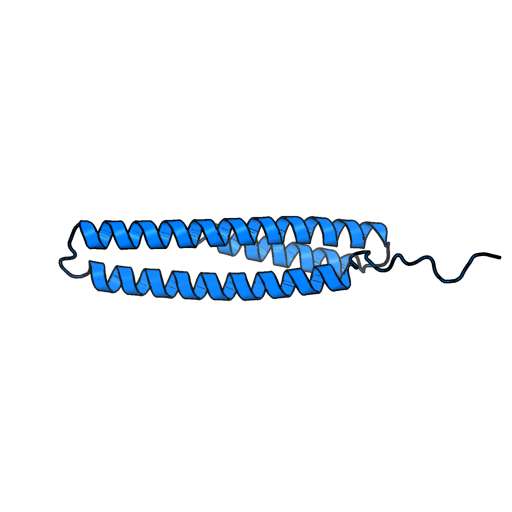 O . LYS A 1 85 ? 14.178 -8.547 -18.872 1.00 83.06 85 LYS A O 1
ATOM 702 N N . MET A 1 86 ? 12.685 -6.964 -18.295 1.00 79.88 86 MET A N 1
ATOM 703 C CA . MET A 1 86 ? 12.950 -6.076 -19.429 1.00 79.88 86 MET A CA 1
ATOM 704 C C . MET A 1 86 ? 14.390 -5.542 -19.388 1.00 79.88 86 MET A C 1
ATOM 706 O O . MET A 1 86 ? 15.116 -5.636 -20.372 1.00 79.88 86 MET A O 1
ATOM 710 N N . LEU A 1 87 ? 14.858 -5.126 -18.207 1.00 76.44 87 LEU A N 1
ATOM 711 C CA . LEU A 1 87 ? 16.243 -4.699 -17.993 1.00 76.44 87 LEU A CA 1
ATOM 712 C C . LEU A 1 87 ? 17.280 -5.799 -18.267 1.00 76.44 87 LEU A C 1
ATOM 714 O O . LEU A 1 87 ? 18.355 -5.515 -18.796 1.00 76.44 87 LEU A O 1
ATOM 718 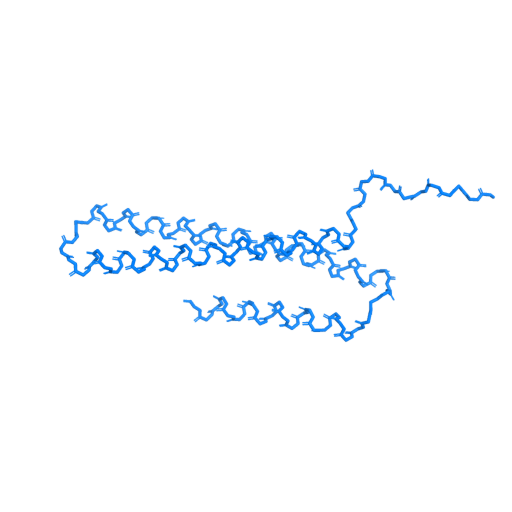N N . GLN A 1 88 ? 16.980 -7.054 -17.917 1.00 74.19 88 GLN A N 1
ATOM 719 C CA . GLN A 1 88 ? 17.858 -8.185 -18.235 1.00 74.19 88 GLN A CA 1
ATOM 720 C C . GLN A 1 88 ? 17.926 -8.469 -19.742 1.00 74.19 88 GLN A C 1
ATOM 722 O O . GLN A 1 88 ? 18.979 -8.864 -20.239 1.00 74.19 88 GLN A O 1
ATOM 727 N N . GLN A 1 89 ? 16.820 -8.276 -20.464 1.00 75.56 89 GLN A N 1
ATOM 728 C CA . GLN A 1 89 ? 16.728 -8.523 -21.907 1.00 75.56 89 GLN A CA 1
ATOM 729 C C . GLN A 1 89 ? 17.403 -7.430 -22.739 1.00 75.56 89 GLN A C 1
ATOM 731 O O . GLN A 1 89 ? 18.022 -7.738 -23.754 1.00 75.56 89 GLN A O 1
ATOM 736 N N . GLU A 1 90 ? 17.327 -6.172 -22.304 1.00 69.31 90 GLU A N 1
ATOM 737 C CA . GLU A 1 90 ? 17.957 -5.044 -22.997 1.00 69.31 90 GLU A CA 1
ATOM 738 C C . GLU A 1 90 ? 19.492 -5.050 -22.877 1.00 69.31 90 GLU A C 1
ATOM 740 O O . GLU A 1 90 ? 20.167 -4.341 -23.620 1.00 69.31 90 GLU A O 1
ATOM 745 N N . GLY A 1 91 ? 20.071 -5.839 -21.959 1.00 60.91 91 GLY A N 1
ATOM 746 C CA . GLY A 1 91 ? 21.525 -5.967 -21.775 1.00 60.91 91 GLY A CA 1
ATOM 747 C C . GLY A 1 91 ? 22.234 -4.669 -21.355 1.00 60.91 91 GLY A C 1
ATOM 748 O O . GLY A 1 91 ? 23.461 -4.632 -21.298 1.00 60.91 91 GLY A O 1
ATOM 749 N N . ASN A 1 92 ? 21.473 -3.612 -21.057 1.00 55.25 92 ASN A N 1
ATOM 750 C CA . ASN A 1 92 ? 21.950 -2.229 -20.999 1.00 55.25 92 ASN A CA 1
ATOM 751 C C . ASN A 1 92 ? 21.958 -1.641 -19.579 1.00 55.25 92 ASN A C 1
ATOM 753 O O . ASN A 1 92 ? 21.914 -0.424 -19.393 1.00 55.25 92 ASN A O 1
ATOM 757 N N . VAL A 1 93 ? 21.995 -2.495 -18.554 1.00 58.00 93 VAL A N 1
ATOM 758 C CA . VAL A 1 93 ? 21.929 -2.059 -17.155 1.00 58.00 93 VAL A CA 1
ATOM 759 C C . VAL A 1 93 ? 23.190 -2.444 -16.414 1.00 58.00 93 VAL A C 1
ATOM 761 O O . VAL A 1 93 ? 23.561 -3.614 -16.346 1.00 58.00 93 VAL A O 1
ATOM 764 N N . ASP A 1 94 ? 23.814 -1.441 -15.801 1.00 66.44 94 ASP A N 1
ATOM 765 C CA . ASP A 1 94 ? 24.866 -1.631 -14.813 1.00 66.44 94 ASP A CA 1
ATOM 766 C C . ASP A 1 94 ? 24.380 -2.607 -13.728 1.00 66.44 94 ASP A C 1
ATOM 768 O O . ASP A 1 94 ? 23.465 -2.309 -12.951 1.00 66.44 94 ASP A O 1
ATOM 772 N N . GLY A 1 95 ? 24.990 -3.794 -13.678 1.00 65.56 95 GLY A N 1
ATOM 773 C CA . GLY A 1 95 ? 24.614 -4.857 -12.748 1.00 65.56 95 GLY A CA 1
ATOM 774 C C . GLY A 1 95 ? 24.676 -4.426 -11.278 1.00 65.56 95 GLY A C 1
ATOM 775 O O . GLY A 1 95 ? 23.973 -5.001 -10.446 1.00 65.56 95 GLY A O 1
ATOM 776 N N . ASN A 1 96 ? 25.450 -3.387 -10.947 1.00 69.81 96 ASN A N 1
ATOM 777 C CA . ASN A 1 96 ? 25.467 -2.805 -9.606 1.00 69.81 96 ASN A CA 1
ATOM 778 C C . ASN A 1 96 ? 24.211 -1.977 -9.313 1.00 69.81 96 ASN A C 1
ATOM 780 O O . ASN A 1 96 ? 23.665 -2.073 -8.213 1.00 69.81 96 ASN A O 1
ATOM 784 N N . LYS A 1 97 ? 23.706 -1.223 -10.296 1.00 68.81 97 LYS A N 1
ATOM 785 C CA . LYS A 1 97 ? 22.444 -0.478 -10.178 1.00 68.81 97 LYS A CA 1
ATOM 786 C C . LYS A 1 97 ? 21.267 -1.438 -10.004 1.00 68.81 97 LYS A C 1
ATOM 788 O O . LYS A 1 97 ? 20.430 -1.227 -9.134 1.00 68.81 97 LYS A O 1
ATOM 793 N N . LEU A 1 98 ? 21.261 -2.541 -10.752 1.00 69.25 98 LEU A N 1
ATOM 794 C CA . LEU A 1 98 ? 20.224 -3.569 -10.653 1.00 69.25 98 LEU A CA 1
ATOM 795 C C . LEU A 1 98 ? 20.211 -4.255 -9.272 1.00 69.25 98 LEU A C 1
ATOM 797 O O . LEU A 1 98 ? 19.151 -4.444 -8.679 1.00 69.25 98 LEU A O 1
ATOM 801 N N . LYS A 1 99 ? 21.390 -4.580 -8.724 1.00 72.06 99 LYS A N 1
ATOM 802 C CA . LYS A 1 99 ? 21.525 -5.139 -7.367 1.00 72.06 99 LYS A CA 1
ATOM 803 C C . LYS A 1 99 ? 21.072 -4.167 -6.278 1.00 72.06 99 LYS A C 1
ATOM 805 O O . LYS A 1 99 ? 20.476 -4.602 -5.297 1.00 72.06 99 LYS A O 1
ATOM 810 N N . LEU A 1 100 ? 21.358 -2.874 -6.436 1.00 76.69 100 LEU A N 1
ATOM 811 C CA . LEU A 1 100 ? 20.934 -1.849 -5.482 1.00 76.69 100 LEU A CA 1
ATOM 812 C C . LEU A 1 100 ? 19.406 -1.724 -5.446 1.00 76.69 100 LEU A C 1
ATOM 814 O O . LEU A 1 100 ? 18.819 -1.666 -4.372 1.00 76.69 100 LEU A O 1
ATOM 818 N N . GLU A 1 101 ? 18.773 -1.724 -6.615 1.00 72.19 101 GLU A N 1
ATOM 819 C CA . GLU A 1 101 ? 17.319 -1.650 -6.752 1.00 72.19 101 GLU A CA 1
ATOM 820 C C . GLU A 1 101 ? 16.630 -2.921 -6.211 1.00 72.19 101 GLU A C 1
ATOM 822 O O . GLU A 1 101 ? 15.664 -2.816 -5.458 1.00 72.19 101 GLU A O 1
ATOM 827 N N . MET A 1 102 ? 17.185 -4.120 -6.452 1.00 75.81 102 MET A N 1
ATOM 828 C CA . MET A 1 102 ? 16.724 -5.354 -5.785 1.00 75.81 102 MET A CA 1
ATOM 829 C C . MET A 1 102 ? 16.804 -5.258 -4.262 1.00 75.81 102 MET A C 1
ATOM 831 O O . MET A 1 102 ? 15.844 -5.594 -3.575 1.00 75.81 102 MET A O 1
ATOM 835 N N . LYS A 1 103 ? 17.927 -4.758 -3.737 1.00 79.25 103 LYS A N 1
ATOM 836 C CA . LYS A 1 103 ? 18.129 -4.625 -2.295 1.00 79.25 103 LYS A CA 1
ATOM 837 C C . LYS A 1 103 ? 17.117 -3.668 -1.660 1.00 79.25 103 LYS A C 1
ATOM 839 O O . LYS A 1 103 ? 16.596 -3.978 -0.598 1.00 79.25 103 LYS A O 1
ATOM 844 N N . LYS A 1 104 ? 16.805 -2.545 -2.316 1.00 76.38 104 LYS A N 1
ATOM 845 C CA . LYS A 1 104 ? 15.775 -1.605 -1.844 1.00 76.38 104 LYS A CA 1
ATOM 846 C C . LYS A 1 104 ? 14.390 -2.244 -1.808 1.00 76.38 104 LYS A C 1
ATOM 848 O O . LYS A 1 104 ? 13.642 -2.000 -0.867 1.00 76.38 104 LYS A O 1
ATOM 853 N N . ASN A 1 105 ? 14.053 -3.054 -2.811 1.00 74.44 105 ASN A N 1
ATOM 854 C CA . ASN A 1 105 ? 12.775 -3.758 -2.829 1.00 74.44 105 ASN A CA 1
ATOM 855 C C . ASN A 1 105 ? 12.700 -4.813 -1.705 1.00 74.44 105 ASN A C 1
ATOM 857 O O . ASN A 1 105 ? 11.722 -4.870 -0.964 1.00 74.44 105 ASN A O 1
ATOM 861 N N . ASP A 1 106 ? 13.771 -5.584 -1.497 1.00 76.38 106 ASP A N 1
ATOM 862 C CA . ASP A 1 106 ? 13.848 -6.549 -0.391 1.00 76.38 106 ASP A CA 1
ATOM 863 C C . ASP A 1 106 ? 13.781 -5.865 0.989 1.00 76.38 106 ASP A C 1
ATOM 865 O O . ASP A 1 106 ? 13.120 -6.365 1.899 1.00 76.38 106 ASP A O 1
ATOM 869 N N . GLU A 1 107 ? 14.430 -4.707 1.153 1.00 76.44 107 GLU A N 1
ATOM 870 C CA . GLU A 1 107 ? 14.361 -3.892 2.373 1.00 76.44 107 GLU A CA 1
ATOM 871 C C . GLU A 1 107 ? 12.938 -3.371 2.623 1.00 76.44 107 GLU A C 1
ATOM 873 O O . GLU A 1 107 ? 12.432 -3.504 3.738 1.00 76.44 107 GLU A O 1
ATOM 878 N N . MET A 1 108 ? 12.257 -2.869 1.587 1.00 70.94 108 MET A N 1
ATOM 879 C CA .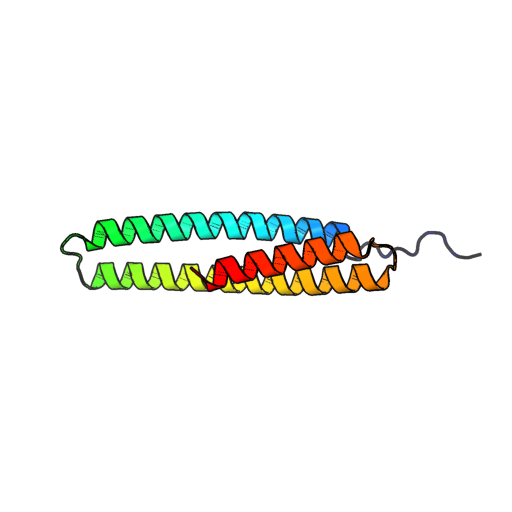 MET A 1 108 ? 10.855 -2.441 1.668 1.00 70.94 108 MET A CA 1
ATOM 880 C C . MET A 1 108 ? 9.939 -3.596 2.094 1.00 70.94 108 MET A C 1
ATOM 882 O O . MET A 1 108 ? 9.099 -3.429 2.981 1.00 70.94 108 MET A O 1
ATOM 886 N N . ARG A 1 109 ? 10.143 -4.795 1.533 1.00 71.12 109 ARG A N 1
ATOM 887 C CA . ARG A 1 109 ? 9.370 -5.989 1.900 1.00 71.12 109 ARG A CA 1
ATOM 888 C C . ARG A 1 109 ? 9.605 -6.401 3.355 1.00 71.12 109 ARG A C 1
ATOM 890 O O . ARG A 1 109 ? 8.658 -6.704 4.075 1.00 71.12 109 ARG A O 1
ATOM 897 N N . LEU A 1 110 ? 10.857 -6.366 3.814 1.00 71.50 110 LEU A N 1
ATOM 898 C CA . LEU A 1 110 ? 11.219 -6.695 5.197 1.00 71.50 110 LEU A CA 1
ATOM 899 C C . LEU A 1 110 ? 10.691 -5.678 6.216 1.00 71.50 110 LEU A C 1
ATOM 901 O O . LEU A 1 110 ? 10.377 -6.063 7.342 1.00 71.50 110 LEU A O 1
ATOM 905 N N . GLU A 1 111 ? 10.606 -4.394 5.867 1.00 65.94 111 GLU A N 1
ATOM 906 C CA . GLU A 1 111 ? 9.974 -3.386 6.728 1.00 65.94 111 GLU A CA 1
ATOM 907 C C . GLU A 1 111 ? 8.463 -3.600 6.850 1.00 65.94 111 GLU A C 1
ATOM 909 O O . GLU A 1 111 ? 7.905 -3.395 7.929 1.00 65.94 111 GLU A O 1
ATOM 914 N N . GLN A 1 112 ? 7.817 -4.068 5.781 1.00 60.72 112 GLN A N 1
ATOM 915 C CA . GLN A 1 112 ? 6.386 -4.372 5.761 1.00 60.72 112 GLN A CA 1
ATOM 916 C C . GLN A 1 112 ? 6.033 -5.672 6.495 1.00 60.72 112 GLN A C 1
ATOM 918 O O . GLN A 1 112 ? 4.978 -5.743 7.113 1.00 60.72 112 GLN A O 1
ATOM 923 N N . GLU A 1 113 ? 6.903 -6.687 6.478 1.00 59.34 113 GLU A N 1
ATOM 924 C CA . GLU A 1 113 ? 6.701 -7.952 7.211 1.00 59.34 113 GLU A CA 1
ATOM 925 C C . GLU A 1 113 ? 6.935 -7.825 8.733 1.00 59.34 113 GLU A C 1
ATOM 927 O O . GLU A 1 113 ? 6.487 -8.677 9.500 1.00 59.34 113 GLU A O 1
ATOM 932 N N . LYS A 1 114 ? 7.654 -6.788 9.185 1.00 52.62 114 LYS A N 1
ATOM 933 C CA . LYS A 1 114 ? 7.998 -6.562 10.604 1.00 52.62 114 LYS A CA 1
ATOM 934 C C . LYS A 1 114 ? 7.020 -5.658 11.364 1.00 52.62 114 LYS A C 1
ATOM 936 O O . LYS A 1 114 ? 7.205 -5.486 12.571 1.00 52.62 114 LYS A O 1
ATOM 941 N N . ARG A 1 115 ? 6.050 -5.050 10.681 1.00 46.91 115 ARG A N 1
ATOM 942 C CA . ARG A 1 115 ? 5.036 -4.152 11.257 1.00 46.91 115 ARG A CA 1
ATOM 943 C C . ARG A 1 115 ? 3.690 -4.853 11.367 1.00 46.91 115 ARG A C 1
ATOM 945 O O . ARG A 1 115 ? 2.995 -4.569 12.365 1.00 46.91 115 ARG A O 1
#

Sequence (115 aa):
MASPFTTPVGEETAEMLHMKLNLLNEKLIQREKELTELAADVAKKLAGNVSIAERERQEQRASDACHRIRTIQREYDELWQRWYKMLQQEGNVDGNKLKLEMKKNDEMRLEQEKR

Secondary structure (DSSP, 8-state):
---S--S-TTPPPHHHHHHHHHHHHHHHHHHHHHHHHHHHHHHHHHTS---HHHHHHHHHHHHHHHHHHHHHHHHHHHHHHHHHHHHHHH--S-HHHHHHHHHHHHHHHHHHHT-